Protein AF-A0A965PEF5-F1 (afdb_monomer_lite)

Structure (mmCIF, N/CA/C/O backbone):
data_AF-A0A965PEF5-F1
#
_entry.id   AF-A0A965PEF5-F1
#
loop_
_atom_site.group_PDB
_atom_site.id
_atom_site.type_symbol
_atom_site.label_atom_id
_atom_site.label_alt_id
_atom_site.label_comp_id
_atom_site.label_asym_id
_atom_site.label_entity_id
_atom_site.label_seq_id
_atom_site.pdbx_PDB_ins_code
_atom_site.Cartn_x
_atom_site.Cartn_y
_atom_site.Cartn_z
_atom_site.occupancy
_atom_site.B_iso_or_equiv
_atom_site.auth_seq_id
_atom_site.auth_comp_id
_atom_site.auth_asym_id
_atom_site.auth_atom_id
_atom_site.pdbx_PDB_model_num
ATOM 1 N N . MET A 1 1 ? -16.186 6.816 12.763 1.00 91.44 1 MET A N 1
ATOM 2 C CA . MET A 1 1 ? -15.627 6.850 11.395 1.00 91.44 1 MET A CA 1
ATOM 3 C C . MET A 1 1 ? -14.407 5.949 11.368 1.00 91.44 1 MET A C 1
ATOM 5 O O . MET A 1 1 ? -13.575 6.076 12.260 1.00 91.44 1 MET A O 1
ATOM 9 N N . LYS A 1 2 ? -14.320 5.034 10.400 1.00 96.44 2 LYS A N 1
ATOM 10 C CA . LYS A 1 2 ? -13.135 4.190 10.209 1.00 96.44 2 LYS A CA 1
ATOM 11 C C . LYS A 1 2 ? -12.261 4.775 9.105 1.00 96.44 2 LYS A C 1
ATOM 13 O O . LYS A 1 2 ? -12.800 5.224 8.098 1.00 96.44 2 LYS A O 1
ATOM 18 N N . LEU A 1 3 ? -10.950 4.768 9.309 1.00 97.81 3 LEU A N 1
ATOM 19 C CA . LEU A 1 3 ? -9.954 5.169 8.317 1.00 97.81 3 LEU A CA 1
ATOM 20 C C . LEU A 1 3 ? -8.931 4.047 8.171 1.00 97.81 3 LEU A C 1
ATOM 22 O O . LEU A 1 3 ? -8.621 3.370 9.148 1.00 97.81 3 LEU A O 1
ATOM 26 N N . LEU A 1 4 ? -8.396 3.879 6.970 1.00 97.69 4 LEU A N 1
ATOM 27 C CA . LEU A 1 4 ? -7.233 3.038 6.718 1.00 97.69 4 LEU A CA 1
ATOM 28 C C . LEU A 1 4 ? -6.104 3.963 6.290 1.00 97.69 4 LEU A C 1
ATOM 30 O O . LEU A 1 4 ? -6.241 4.687 5.306 1.00 97.69 4 LEU A O 1
ATOM 34 N N . ILE A 1 5 ? -5.023 3.966 7.061 1.00 97.75 5 ILE A N 1
ATOM 35 C CA . ILE A 1 5 ? -3.779 4.619 6.660 1.00 97.75 5 ILE A CA 1
ATOM 36 C C . ILE A 1 5 ? -2.965 3.564 5.937 1.00 97.75 5 ILE A C 1
ATOM 38 O O . ILE A 1 5 ? -2.801 2.464 6.466 1.00 97.75 5 ILE A O 1
ATOM 42 N N . ILE A 1 6 ? -2.538 3.878 4.721 1.00 98.12 6 ILE A N 1
ATOM 43 C CA . ILE A 1 6 ? -1.828 2.956 3.843 1.00 98.12 6 ILE A CA 1
ATOM 44 C C . ILE A 1 6 ? -0.525 3.619 3.437 1.00 98.12 6 ILE A C 1
ATOM 46 O O . ILE A 1 6 ? -0.519 4.792 3.066 1.00 98.12 6 ILE A O 1
ATOM 50 N N . ASP A 1 7 ? 0.534 2.832 3.498 1.00 97.75 7 ASP A N 1
ATOM 51 C CA . ASP A 1 7 ? 1.830 3.140 2.930 1.00 97.75 7 ASP A CA 1
ATOM 52 C C . ASP A 1 7 ? 2.221 2.002 1.982 1.00 97.75 7 ASP A C 1
ATOM 54 O O . ASP A 1 7 ? 1.907 0.831 2.237 1.00 97.75 7 ASP A O 1
ATOM 58 N N . THR A 1 8 ? 2.823 2.348 0.849 1.00 96.62 8 THR A N 1
ATOM 59 C CA . THR A 1 8 ? 3.203 1.375 -0.180 1.00 96.62 8 THR A CA 1
ATOM 60 C C . THR A 1 8 ? 4.600 1.661 -0.673 1.00 96.62 8 THR A C 1
ATOM 62 O O . THR A 1 8 ? 4.862 2.768 -1.139 1.00 96.62 8 THR A O 1
ATOM 65 N N . GLU A 1 9 ? 5.429 0.627 -0.706 1.00 96.00 9 GLU A N 1
ATOM 66 C CA . GLU A 1 9 ? 6.710 0.674 -1.397 1.00 96.00 9 GLU A CA 1
ATOM 67 C C . GLU A 1 9 ? 6.548 0.109 -2.805 1.00 96.00 9 GLU A C 1
ATOM 69 O O . GLU A 1 9 ? 5.768 -0.820 -3.051 1.00 96.00 9 GLU A O 1
ATOM 74 N N . THR A 1 10 ? 7.285 0.668 -3.757 1.00 95.19 10 THR A N 1
ATOM 75 C CA . THR A 1 10 ? 7.133 0.364 -5.185 1.00 95.19 10 THR A CA 1
ATOM 76 C C . THR A 1 10 ? 8.486 0.150 -5.849 1.00 95.19 10 THR A C 1
ATOM 78 O O . THR A 1 10 ? 9.528 0.511 -5.311 1.00 95.19 10 THR A O 1
ATOM 81 N N . THR A 1 11 ? 8.494 -0.440 -7.044 1.00 93.88 11 THR A N 1
ATOM 82 C CA . THR A 1 11 ? 9.721 -0.604 -7.835 1.00 93.88 11 THR A CA 1
ATOM 83 C C . THR A 1 11 ? 10.299 0.712 -8.369 1.00 93.88 11 THR A C 1
ATOM 85 O O . THR A 1 11 ? 11.400 0.681 -8.918 1.00 93.88 11 THR A O 1
ATOM 88 N N . GLY A 1 12 ? 9.578 1.833 -8.234 1.00 91.50 12 GLY A N 1
ATOM 89 C CA . GLY A 1 12 ? 9.915 3.155 -8.762 1.00 91.50 12 GLY A CA 1
ATOM 90 C C . GLY A 1 12 ? 8.719 4.122 -8.694 1.00 91.50 12 GLY A C 1
ATOM 91 O O . GLY A 1 12 ? 7.652 3.776 -8.203 1.00 91.50 12 GLY A O 1
ATOM 92 N N . LEU A 1 13 ? 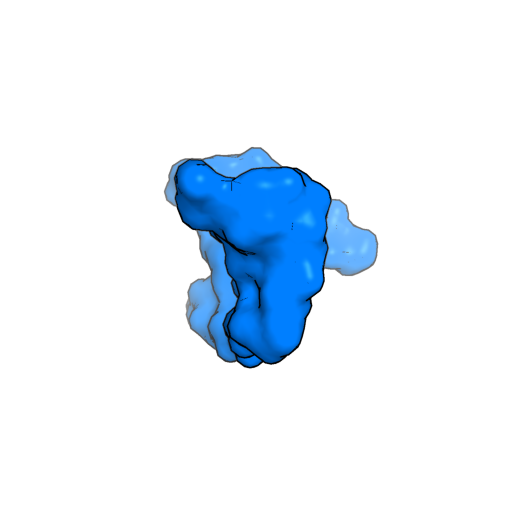8.875 5.353 -9.189 1.00 91.62 13 LEU A N 1
ATOM 93 C CA . LEU A 1 13 ? 7.911 6.448 -8.968 1.00 91.62 13 LEU A CA 1
ATOM 94 C C . LEU A 1 13 ? 6.782 6.561 -10.016 1.00 91.62 13 LEU A C 1
ATOM 96 O O . LEU A 1 13 ? 5.962 7.478 -9.940 1.00 91.62 13 LEU A O 1
ATOM 100 N N . SER A 1 14 ? 6.737 5.697 -11.034 1.00 92.06 14 SER A N 1
ATOM 101 C CA . SER A 1 14 ? 5.780 5.792 -12.141 1.00 92.06 14 SER A CA 1
ATOM 102 C C . SER A 1 14 ? 4.583 4.863 -11.945 1.00 92.06 14 SER A C 1
ATOM 104 O O . SER A 1 14 ? 4.694 3.655 -12.120 1.00 92.06 14 SER A O 1
ATOM 106 N N . ALA A 1 15 ? 3.397 5.430 -11.708 1.00 91.19 15 ALA A N 1
ATOM 107 C CA . ALA A 1 15 ? 2.165 4.654 -11.510 1.00 91.19 15 ALA A CA 1
ATOM 108 C C . ALA A 1 15 ? 1.785 3.732 -12.691 1.00 91.19 15 ALA A C 1
ATOM 110 O O . ALA A 1 15 ? 1.130 2.715 -12.482 1.00 91.19 15 ALA A O 1
ATOM 111 N N . ASP A 1 16 ? 2.201 4.066 -13.917 1.00 93.94 16 ASP A N 1
ATOM 112 C CA . ASP A 1 16 ? 1.883 3.279 -15.118 1.00 93.94 16 ASP A CA 1
ATOM 113 C C . ASP A 1 16 ? 2.880 2.137 -15.385 1.00 93.94 16 ASP A C 1
ATOM 115 O O . ASP A 1 16 ? 2.612 1.264 -16.212 1.00 93.94 16 ASP A O 1
ATOM 119 N N . LYS A 1 17 ? 4.062 2.167 -14.756 1.00 91.50 17 LYS A N 1
ATOM 120 C CA . LYS A 1 17 ? 5.185 1.267 -15.080 1.00 91.50 17 LYS A CA 1
ATOM 121 C C . LYS A 1 17 ? 5.666 0.452 -13.891 1.00 91.50 17 LYS A C 1
ATOM 123 O O . LYS A 1 17 ? 6.093 -0.687 -14.075 1.00 91.50 17 LYS A O 1
ATOM 128 N N . ASP A 1 18 ? 5.630 1.040 -12.705 1.00 93.81 18 ASP A N 1
ATOM 129 C CA . ASP A 1 18 ? 6.148 0.447 -11.487 1.00 93.81 18 ASP A CA 1
ATOM 130 C C . ASP A 1 18 ? 5.089 -0.392 -10.775 1.00 93.81 18 ASP A C 1
ATOM 132 O O . ASP A 1 18 ? 3.882 -0.210 -10.939 1.00 93.81 18 ASP A O 1
ATOM 136 N N . ARG A 1 19 ? 5.554 -1.368 -9.997 1.00 94.75 19 ARG A N 1
ATOM 137 C CA . ARG A 1 19 ? 4.701 -2.313 -9.271 1.00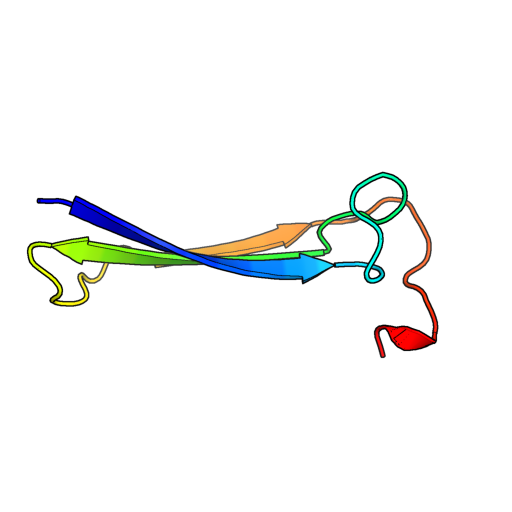 94.75 19 ARG A CA 1
ATOM 138 C C . ARG A 1 19 ? 4.939 -2.187 -7.775 1.00 94.75 19 ARG A C 1
ATOM 140 O O . ARG A 1 19 ? 6.029 -1.834 -7.338 1.00 94.75 19 ARG A O 1
ATOM 147 N N . ILE A 1 20 ? 3.911 -2.491 -6.990 1.00 95.56 20 ILE A N 1
ATOM 148 C CA . ILE A 1 20 ? 3.996 -2.501 -5.527 1.00 95.56 20 ILE A CA 1
ATOM 149 C C . ILE A 1 20 ? 4.857 -3.689 -5.079 1.00 95.56 20 ILE A C 1
ATOM 151 O O . ILE A 1 20 ? 4.676 -4.803 -5.577 1.00 95.56 20 ILE A O 1
ATOM 155 N N . VAL A 1 21 ? 5.761 -3.448 -4.130 1.00 96.31 21 VAL A N 1
ATOM 156 C CA . VAL A 1 21 ? 6.599 -4.474 -3.486 1.00 96.31 21 VAL A CA 1
ATOM 157 C C . VAL A 1 21 ? 6.190 -4.730 -2.035 1.00 96.31 21 VAL A C 1
ATOM 159 O O . VAL A 1 21 ? 6.377 -5.836 -1.533 1.00 96.31 21 VAL A O 1
ATOM 162 N N . GLU A 1 22 ? 5.572 -3.749 -1.377 1.00 97.56 22 GLU A N 1
ATOM 163 C CA . GLU A 1 22 ? 5.116 -3.843 0.009 1.00 97.56 22 GLU A CA 1
ATOM 164 C C . GLU A 1 22 ? 3.831 -3.039 0.212 1.00 97.56 22 GLU A C 1
ATOM 166 O O . GLU A 1 22 ? 3.655 -1.968 -0.371 1.00 97.56 22 GLU A O 1
ATOM 171 N N . ILE A 1 23 ? 2.933 -3.553 1.053 1.00 98.19 23 ILE A N 1
ATOM 172 C CA . ILE A 1 23 ? 1.761 -2.819 1.538 1.00 98.19 23 ILE A CA 1
ATOM 173 C C . ILE A 1 23 ? 1.750 -2.891 3.061 1.00 98.19 23 ILE A C 1
ATOM 175 O O . ILE A 1 23 ? 1.668 -3.985 3.629 1.00 98.19 23 ILE A O 1
ATOM 179 N N . ALA A 1 24 ? 1.745 -1.730 3.711 1.00 98.31 24 ALA A N 1
ATOM 180 C CA . ALA A 1 24 ? 1.527 -1.585 5.142 1.00 98.31 24 ALA A CA 1
ATOM 181 C C . ALA A 1 24 ? 0.242 -0.791 5.392 1.00 98.31 24 ALA A C 1
ATOM 183 O O . ALA A 1 24 ? -0.004 0.249 4.782 1.00 98.31 24 ALA A O 1
ATOM 184 N N . CYS A 1 25 ? -0.609 -1.283 6.291 1.00 98.19 25 CYS A N 1
ATOM 185 C CA . CYS A 1 25 ? -1.865 -0.628 6.616 1.00 98.19 25 CYS A CA 1
ATOM 186 C C . CYS A 1 25 ? -2.209 -0.715 8.101 1.00 98.19 25 CYS A C 1
ATOM 188 O O . CYS A 1 25 ? -2.072 -1.766 8.733 1.00 98.19 25 CYS A O 1
ATOM 190 N N . VAL A 1 26 ? -2.718 0.396 8.635 1.00 98.19 26 VAL A N 1
ATOM 191 C CA . VAL A 1 26 ? -3.236 0.510 10.001 1.00 98.19 26 VAL A CA 1
ATOM 192 C C . VAL A 1 26 ? -4.664 1.049 9.956 1.00 98.19 26 VAL A C 1
ATOM 194 O O . VAL A 1 26 ? -4.924 2.115 9.392 1.00 98.19 26 VAL A O 1
ATOM 197 N N . GLU A 1 27 ? -5.603 0.334 10.580 1.00 98.56 27 GLU A N 1
ATOM 198 C CA . GLU A 1 27 ? -6.972 0.826 10.768 1.00 98.56 27 GLU A CA 1
ATOM 199 C C . GLU A 1 27 ? -7.024 1.803 11.950 1.00 98.56 27 GLU A C 1
ATOM 201 O O . GLU A 1 27 ? -6.580 1.488 13.059 1.00 98.56 27 GLU A O 1
ATOM 206 N N . LEU A 1 28 ? -7.639 2.967 11.735 1.00 98.44 28 LEU A N 1
ATOM 207 C CA . LEU A 1 28 ? -8.011 3.916 12.779 1.00 98.44 28 LEU A CA 1
ATOM 208 C C . LEU A 1 28 ? -9.525 3.895 13.004 1.00 98.44 28 LEU A C 1
ATOM 210 O O . LEU A 1 28 ? -10.312 3.891 12.054 1.00 98.44 28 LEU A O 1
ATOM 214 N N . ASN A 1 29 ? -9.942 4.005 14.262 1.00 98.12 29 ASN A N 1
ATOM 215 C CA . ASN A 1 29 ? -11.319 4.322 14.629 1.00 98.12 29 ASN A CA 1
ATOM 216 C C . ASN A 1 29 ? -11.344 5.685 15.324 1.00 98.12 29 ASN A C 1
ATOM 218 O O . ASN A 1 29 ? -10.741 5.850 16.381 1.00 98.12 29 ASN A O 1
ATOM 222 N N . ASN A 1 30 ? -12.022 6.664 14.719 1.00 97.12 30 ASN A N 1
ATOM 223 C CA . ASN A 1 30 ? -12.047 8.054 15.193 1.00 97.12 30 ASN A CA 1
ATOM 224 C C . ASN A 1 30 ? -10.630 8.617 15.447 1.00 97.12 30 ASN A C 1
ATOM 226 O O . ASN A 1 30 ? -10.359 9.168 16.508 1.00 97.12 30 ASN A O 1
ATOM 230 N N . HIS A 1 31 ? -9.731 8.452 14.467 1.00 96.31 31 HIS A N 1
ATOM 231 C CA . HIS A 1 31 ? -8.320 8.881 14.502 1.00 96.31 31 HIS A CA 1
ATOM 232 C C . HIS A 1 31 ? -7.422 8.191 15.545 1.00 96.31 31 HIS A C 1
ATOM 234 O O . HIS A 1 31 ? -6.249 8.534 15.653 1.00 96.31 31 HIS A O 1
ATOM 240 N N . ILE A 1 32 ? -7.927 7.189 16.270 1.00 97.44 32 ILE A N 1
ATOM 241 C CA . ILE A 1 32 ? -7.133 6.386 17.205 1.00 97.44 32 ILE A CA 1
ATOM 242 C C . ILE A 1 32 ? -6.730 5.073 16.518 1.00 97.44 32 ILE A C 1
ATOM 244 O O . ILE A 1 32 ? -7.620 4.381 16.006 1.00 97.44 32 ILE A O 1
ATOM 248 N N . PRO A 1 33 ? -5.432 4.700 16.510 1.00 97.62 33 PRO A N 1
ATOM 249 C CA . PRO A 1 33 ? -4.985 3.416 15.985 1.00 97.62 33 PRO A CA 1
ATOM 250 C C . PRO A 1 33 ? -5.662 2.247 16.684 1.00 97.62 33 PRO A C 1
ATOM 252 O O . PRO A 1 33 ? -5.720 2.168 17.913 1.00 97.62 33 PRO A O 1
ATOM 255 N N . THR A 1 34 ? -6.177 1.325 15.884 1.00 97.62 34 THR A N 1
ATOM 256 C CA . THR A 1 34 ? -6.639 0.029 16.370 1.00 97.62 34 THR A CA 1
ATOM 257 C C . THR A 1 34 ? -5.473 -0.966 16.375 1.00 97.62 34 THR A C 1
ATOM 259 O O . THR A 1 34 ? -4.339 -0.631 16.041 1.00 97.62 34 THR A O 1
ATOM 262 N N . LYS A 1 35 ? -5.748 -2.219 16.750 1.00 97.50 35 LYS A N 1
ATOM 263 C CA . LYS A 1 35 ? -4.783 -3.322 16.614 1.00 97.50 35 LYS A CA 1
ATOM 264 C C . LYS A 1 35 ? -4.882 -4.040 15.263 1.00 97.50 35 LYS A C 1
ATOM 266 O O . LYS A 1 35 ? -4.141 -4.990 15.036 1.00 97.50 35 LYS A O 1
ATOM 271 N N . ASN A 1 36 ? -5.800 -3.615 14.394 1.00 97.81 36 ASN A N 1
ATOM 272 C CA . ASN A 1 36 ? -5.960 -4.199 13.072 1.00 97.81 36 ASN A CA 1
ATOM 273 C C . ASN A 1 36 ? -4.892 -3.608 12.156 1.00 97.81 36 ASN A C 1
ATOM 275 O O . ASN A 1 36 ? -4.965 -2.444 11.752 1.00 97.81 36 ASN A O 1
ATOM 279 N N . VAL A 1 37 ? -3.894 -4.433 11.868 1.00 97.75 37 VAL A N 1
ATOM 280 C CA . VAL A 1 37 ? -2.782 -4.117 10.981 1.00 97.75 37 VAL A CA 1
ATOM 281 C C . VAL A 1 37 ? -2.744 -5.138 9.856 1.00 97.75 37 VAL A C 1
ATOM 283 O O . VAL A 1 37 ? -3.035 -6.317 10.062 1.00 97.75 37 VAL A O 1
ATOM 286 N N . PHE A 1 38 ? -2.389 -4.679 8.666 1.00 98.06 38 PHE A N 1
ATOM 287 C CA . PHE A 1 38 ? -2.102 -5.535 7.527 1.00 98.06 38 PHE A CA 1
ATOM 288 C C . PHE A 1 38 ? -0.715 -5.186 7.010 1.00 98.06 38 PHE A C 1
ATOM 290 O O . PHE A 1 38 ? -0.399 -4.014 6.823 1.00 98.06 38 PHE A O 1
ATOM 297 N N . HIS A 1 39 ? 0.111 -6.204 6.803 1.00 98.31 39 HIS A N 1
ATOM 298 C CA . HIS A 1 39 ? 1.461 -6.044 6.287 1.00 98.31 39 HIS A CA 1
ATOM 299 C C . HIS A 1 39 ? 1.785 -7.218 5.377 1.00 98.31 39 HIS A C 1
ATOM 301 O O . HIS A 1 39 ? 1.586 -8.375 5.759 1.00 98.31 39 HIS A O 1
ATOM 307 N N . THR A 1 40 ? 2.223 -6.931 4.157 1.00 98.12 40 THR A N 1
ATOM 308 C CA . THR A 1 40 ? 2.589 -7.976 3.206 1.00 98.12 40 THR A CA 1
ATOM 309 C C . THR A 1 40 ? 3.641 -7.496 2.221 1.00 98.12 40 THR A C 1
ATOM 311 O O . THR A 1 40 ? 3.643 -6.334 1.816 1.00 98.12 40 THR A O 1
ATOM 314 N N . PHE A 1 41 ? 4.483 -8.434 1.798 1.00 97.06 41 PHE A N 1
ATOM 315 C CA . PHE A 1 41 ? 5.389 -8.269 0.671 1.00 97.06 41 PHE A CA 1
ATOM 316 C C . PHE A 1 41 ? 4.792 -8.935 -0.565 1.00 97.06 41 PHE A C 1
ATOM 318 O O . PHE A 1 41 ? 4.190 -10.009 -0.485 1.00 97.06 41 PHE A O 1
ATOM 325 N N . LEU A 1 42 ? 4.996 -8.313 -1.718 1.00 94.94 42 LEU A N 1
ATOM 326 C CA . LEU A 1 42 ? 4.536 -8.788 -3.013 1.00 94.94 42 LEU A CA 1
ATOM 327 C C . LEU A 1 42 ? 5.747 -9.041 -3.908 1.00 94.94 42 LEU A C 1
ATOM 329 O O . LEU A 1 42 ? 6.698 -8.265 -3.916 1.00 94.94 42 LEU A O 1
ATOM 333 N N . ASN A 1 43 ? 5.708 -10.120 -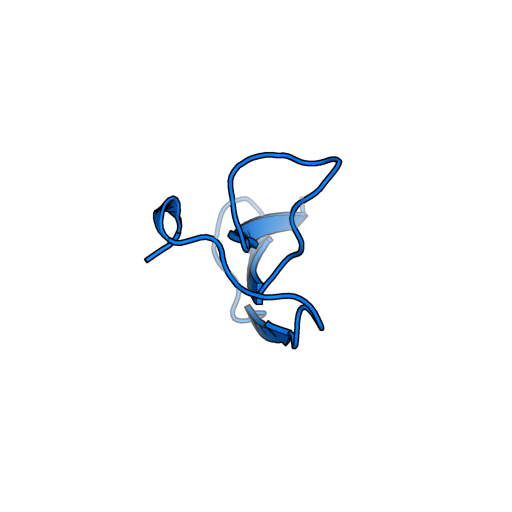4.690 1.00 93.44 43 ASN A N 1
ATOM 334 C CA . ASN A 1 43 ? 6.668 -10.291 -5.774 1.00 93.44 43 ASN A CA 1
ATOM 335 C C . ASN 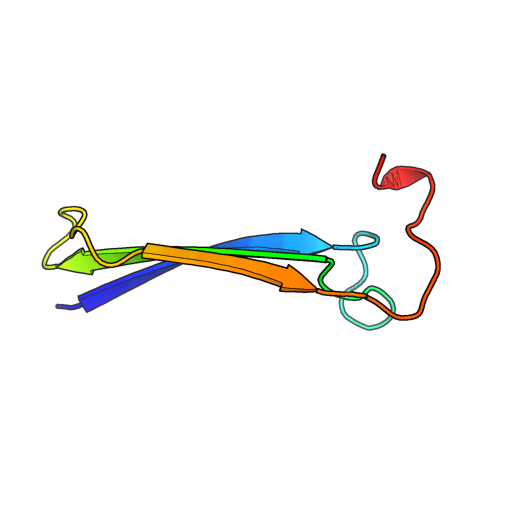A 1 43 ? 6.209 -9.422 -6.958 1.00 93.44 43 ASN A C 1
ATOM 337 O O . ASN A 1 43 ? 5.157 -9.715 -7.530 1.00 93.44 43 ASN A O 1
ATOM 341 N N . PRO A 1 44 ? 6.965 -8.381 -7.352 1.00 90.12 44 PRO A N 1
ATOM 342 C CA . PRO A 1 44 ? 6.565 -7.510 -8.449 1.00 90.12 44 PRO A CA 1
ATOM 343 C C . PRO A 1 44 ? 6.701 -8.188 -9.823 1.00 90.12 44 PRO A C 1
ATOM 345 O O . PRO A 1 44 ? 6.261 -7.621 -10.815 1.00 90.12 44 PRO A O 1
ATOM 348 N N . GLU A 1 45 ? 7.322 -9.372 -9.919 1.00 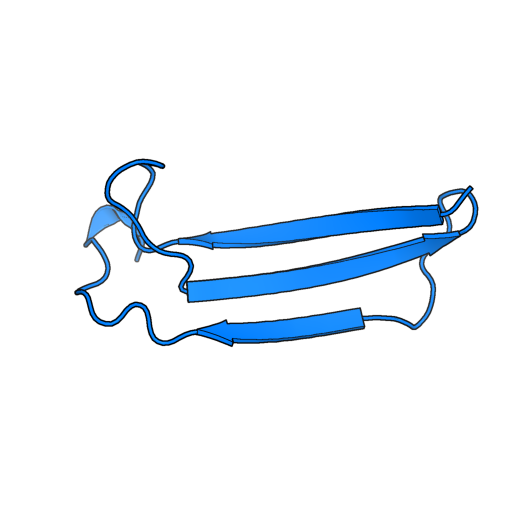91.38 45 GLU A N 1
ATOM 349 C CA . GLU A 1 45 ? 7.596 -10.100 -11.177 1.00 91.38 45 GLU A CA 1
ATOM 350 C C . GLU A 1 45 ? 8.401 -9.291 -12.217 1.00 91.38 45 GLU A C 1
ATOM 352 O O . GLU A 1 45 ? 8.559 -9.707 -13.364 1.00 91.38 45 GLU A O 1
ATOM 357 N N . ILE A 1 46 ? 8.940 -8.142 -11.806 1.00 86.19 46 ILE A N 1
ATOM 358 C CA . ILE A 1 46 ? 9.813 -7.255 -12.573 1.00 86.19 46 ILE A CA 1
ATOM 359 C C . ILE A 1 46 ? 11.013 -6.868 -11.703 1.00 86.19 46 ILE A C 1
ATOM 361 O O . ILE A 1 46 ? 10.993 -7.031 -10.482 1.00 86.19 46 ILE A O 1
ATOM 365 N N . LYS A 1 47 ? 12.083 -6.359 -12.321 1.00 81.62 47 LYS A N 1
ATOM 366 C CA . LYS A 1 47 ? 13.223 -5.832 -11.562 1.00 81.62 47 LYS A CA 1
ATOM 367 C C . LYS A 1 47 ? 12.840 -4.516 -10.883 1.00 81.62 47 LYS A C 1
ATOM 369 O O . LYS A 1 47 ? 12.218 -3.667 -11.511 1.00 81.62 47 LYS A O 1
ATOM 374 N N . VAL A 1 48 ? 13.267 -4.355 -9.634 1.00 78.62 48 VAL A N 1
ATOM 375 C CA . VAL A 1 48 ? 13.218 -3.081 -8.903 1.00 78.62 48 VAL A CA 1
ATOM 376 C C . VAL A 1 48 ? 14.181 -2.092 -9.575 1.00 78.62 48 VAL A C 1
ATOM 378 O O . VAL A 1 48 ? 15.288 -2.490 -9.956 1.00 78.62 48 VAL A O 1
ATOM 381 N N . SER A 1 49 ? 13.762 -0.837 -9.769 1.00 75.44 49 SER A N 1
ATOM 382 C CA . SER A 1 49 ? 14.634 0.215 -10.306 1.00 75.44 49 SER A CA 1
ATOM 383 C C . SER A 1 49 ? 15.804 0.482 -9.356 1.00 75.44 49 SER A C 1
ATOM 385 O O . SER A 1 49 ? 15.663 0.367 -8.142 1.00 75.44 49 SER A O 1
ATOM 387 N N . ALA A 1 50 ? 16.958 0.884 -9.890 1.00 75.81 50 ALA A N 1
ATOM 388 C CA . ALA A 1 50 ? 18.098 1.280 -9.061 1.00 75.81 50 ALA A CA 1
ATOM 389 C C . ALA A 1 50 ? 17.791 2.513 -8.192 1.00 75.81 50 ALA A C 1
ATOM 391 O O . ALA A 1 50 ? 18.362 2.650 -7.118 1.00 75.81 50 ALA A O 1
ATOM 392 N N . ASP A 1 51 ? 16.866 3.368 -8.635 1.00 72.69 51 ASP A N 1
ATOM 393 C CA . ASP A 1 51 ? 16.444 4.570 -7.904 1.00 72.69 51 ASP A CA 1
ATOM 394 C C . ASP A 1 51 ? 15.522 4.261 -6.707 1.00 72.69 51 ASP A C 1
ATOM 396 O O . ASP A 1 51 ? 15.172 5.168 -5.959 1.00 72.69 51 ASP A O 1
ATOM 400 N N . ALA A 1 52 ? 15.094 3.001 -6.557 1.00 67.12 52 ALA A N 1
ATOM 401 C CA . ALA A 1 52 ? 14.239 2.524 -5.468 1.00 67.12 52 ALA A CA 1
ATOM 402 C C . ALA A 1 52 ? 15.014 1.739 -4.387 1.00 67.12 52 ALA A C 1
ATOM 404 O O . ALA A 1 52 ? 14.395 1.169 -3.490 1.00 67.12 52 ALA A O 1
ATOM 405 N 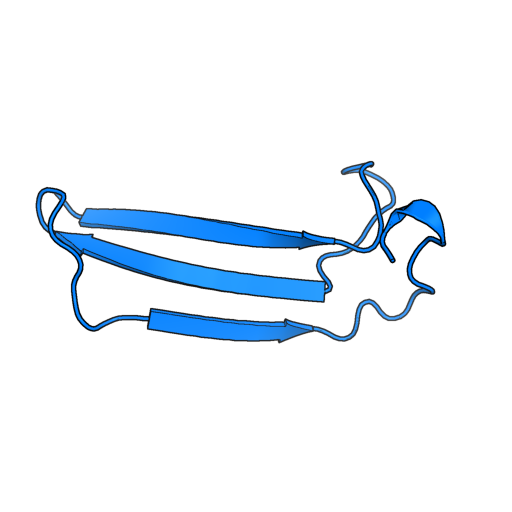N . PHE A 1 53 ? 16.348 1.675 -4.494 1.00 59.69 53 PHE A N 1
ATOM 406 C CA . PHE A 1 53 ? 17.242 1.140 -3.459 1.00 59.69 53 PHE A CA 1
ATOM 407 C C . PHE A 1 53 ? 17.679 2.208 -2.453 1.00 59.69 53 PHE A C 1
ATOM 409 O O . PHE A 1 53 ? 17.785 3.392 -2.844 1.00 59.69 53 PHE A O 1
#

pLDDT: mean 92.72, std 8.52, range [59.69, 98.56]

Foldseek 3Di:
DKDKDKDWQWLDDDPVPIDTQKIWIFIDDVNHTDPDIDIDGDDRVDHRDPVSD

Sequence (53 aa):
MKLLIIDTETTGLSADKDRIVEIACVELNNHIPTKNVFHTFLNPEIKVSADAF

Secondary structure (DSSP, 8-state):
-EEEEEEEEESSS-TTT--EEEEEEEEEETTEEEEEEEEEE---SSPPPGGG-

Radius of gyration: 13.73 Å; chains: 1; bounding box: 34×19×32 Å